Protein AF-A0A7S3RVZ4-F1 (afdb_monomer_lite)

Radius of gyration: 18.32 Å; chains: 1; bounding box: 45×37×45 Å

pLDDT: mean 97.37, std 2.66, range [68.75, 98.88]

InterPro domains:
  IPR005475 Transketolase-like, pyrimidine-binding domain [PF02779] (58-166)
  IPR029061 Thiamin diphosphate-binding fold [SSF52518] (41-166)
  IPR033247 Transketolase family [PTHR43522] (4-166)

Sequence (166 aa):
MDCTEKGAEAEAAWQKVFDTYKEKYPEDYAELNSIITGELPAGWADALPDFTPEDSGVATRIHSQTMLNALGSAIPGFIGGSADLAPSNMTLMKQFGDFQKDTAAERNVRYGVREHGMGAIANGIALHSPGFKSYCATFFIFSDYMRSAMRIAALSGAPTLFVMTH

Structure (mmCIF, N/CA/C/O backbone):
data_AF-A0A7S3RVZ4-F1
#
_entry.id   AF-A0A7S3RVZ4-F1
#
loop_
_atom_site.group_PDB
_atom_site.id
_atom_site.type_symbol
_atom_site.label_atom_id
_atom_site.label_alt_id
_atom_site.label_comp_id
_atom_site.label_asym_id
_atom_site.label_entity_id
_atom_site.label_seq_id
_atom_site.pdbx_PDB_ins_code
_atom_site.Cartn_x
_atom_site.Cartn_y
_atom_site.Cartn_z
_atom_site.occupancy
_atom_site.B_iso_or_equiv
_atom_site.auth_seq_id
_atom_site.auth_comp_id
_atom_site.auth_asym_id
_atom_site.auth_atom_id
_atom_site.pdbx_PDB_model_num
ATOM 1 N N . MET A 1 1 ? -17.981 20.333 21.250 1.00 68.75 1 MET A N 1
ATOM 2 C CA . MET A 1 1 ? -18.802 19.335 21.964 1.00 68.75 1 MET A CA 1
ATOM 3 C C . MET A 1 1 ? -17.845 18.286 22.480 1.00 68.75 1 MET A C 1
ATOM 5 O O . MET A 1 1 ? -17.036 17.819 21.691 1.00 68.75 1 MET A O 1
ATOM 9 N N . ASP A 1 2 ? -17.878 18.012 23.779 1.00 88.69 2 ASP A N 1
ATOM 10 C CA . ASP A 1 2 ? -17.110 16.920 24.374 1.00 88.69 2 ASP A CA 1
ATOM 11 C C . ASP A 1 2 ? -17.763 15.588 23.973 1.00 88.69 2 ASP A C 1
ATOM 13 O O . ASP A 1 2 ? -18.973 15.419 24.128 1.00 88.69 2 ASP A O 1
ATOM 17 N N . CYS A 1 3 ? -16.978 14.689 23.384 1.00 92.88 3 CYS A N 1
ATOM 18 C CA . CYS A 1 3 ? -17.424 13.375 22.923 1.00 92.88 3 CYS A CA 1
ATOM 19 C C . CYS A 1 3 ? -16.735 12.235 23.686 1.00 92.88 3 CYS A C 1
ATOM 21 O O . CYS A 1 3 ? -16.814 11.096 23.238 1.00 92.88 3 CYS A O 1
ATOM 23 N N . THR A 1 4 ? -16.065 12.523 24.806 1.00 95.62 4 THR A N 1
ATOM 24 C CA . THR A 1 4 ? -15.238 11.550 25.536 1.00 95.62 4 THR A CA 1
ATOM 25 C C . THR A 1 4 ? -16.045 10.330 25.984 1.00 95.62 4 THR A C 1
ATOM 27 O O . THR A 1 4 ? -15.668 9.207 25.666 1.00 95.62 4 THR A O 1
ATOM 30 N N . GLU A 1 5 ? -17.197 10.532 26.633 1.00 96.69 5 GLU A N 1
ATOM 31 C CA . GLU A 1 5 ? -18.061 9.428 27.086 1.00 96.69 5 GLU A CA 1
ATOM 32 C C . GLU A 1 5 ? -18.607 8.609 25.910 1.00 96.69 5 GLU A C 1
ATOM 34 O O . GLU A 1 5 ? -18.481 7.389 25.887 1.00 96.69 5 GLU A O 1
ATOM 39 N N . LYS A 1 6 ? -19.124 9.286 24.875 1.00 96.94 6 LYS A N 1
ATOM 40 C CA . LYS A 1 6 ? -19.640 8.622 23.665 1.00 96.94 6 LYS A CA 1
ATOM 41 C C . LYS A 1 6 ? -18.560 7.823 22.931 1.00 96.94 6 LYS A C 1
ATOM 43 O O . LYS A 1 6 ? -18.855 6.766 22.381 1.00 96.94 6 LYS A O 1
ATOM 48 N N . GLY A 1 7 ? -17.330 8.335 22.895 1.00 97.69 7 GLY A N 1
ATOM 49 C CA . GLY A 1 7 ? -16.177 7.652 22.313 1.00 97.69 7 GLY A CA 1
ATOM 50 C C . GLY A 1 7 ? -15.802 6.401 23.104 1.00 97.69 7 GLY A C 1
ATOM 51 O O . GLY A 1 7 ? -15.677 5.334 22.511 1.00 97.69 7 GLY A O 1
ATOM 52 N N . ALA A 1 8 ? -15.718 6.514 24.433 1.00 98.00 8 ALA A N 1
ATOM 53 C CA . ALA A 1 8 ? -15.415 5.390 25.317 1.00 98.00 8 ALA A CA 1
ATOM 54 C C . ALA A 1 8 ? -16.479 4.280 25.238 1.00 98.00 8 ALA A C 1
ATOM 56 O O . ALA A 1 8 ? -16.140 3.099 25.171 1.00 98.00 8 ALA A O 1
ATOM 57 N N . GLU A 1 9 ? -17.765 4.641 25.190 1.00 98.06 9 GLU A N 1
ATOM 58 C CA . GLU A 1 9 ? -18.859 3.679 25.008 1.00 98.06 9 GLU A CA 1
ATOM 59 C C . GLU A 1 9 ? -18.770 2.952 23.658 1.00 98.06 9 GLU A C 1
ATOM 61 O O . GLU A 1 9 ? -18.938 1.731 23.598 1.00 98.06 9 GLU A O 1
ATOM 66 N N . ALA A 1 10 ? -18.479 3.682 22.575 1.00 98.25 10 ALA A N 1
ATOM 67 C CA . ALA A 1 10 ? -18.342 3.106 21.240 1.00 98.25 10 ALA A CA 1
ATOM 68 C C . ALA A 1 10 ? -17.127 2.168 21.133 1.00 98.25 10 ALA A C 1
ATOM 70 O O . ALA A 1 10 ? -17.243 1.082 20.562 1.00 98.25 10 ALA A O 1
ATOM 71 N N . GLU A 1 11 ? -15.987 2.552 21.710 1.00 98.12 11 GLU A N 1
ATOM 72 C CA . GLU A 1 11 ? -14.777 1.726 21.748 1.00 98.12 11 GLU A CA 1
ATOM 73 C C . GLU A 1 11 ? -14.992 0.457 22.581 1.00 98.12 11 GLU A C 1
ATOM 75 O O . GLU A 1 11 ? -14.680 -0.637 22.114 1.00 98.12 11 GLU A O 1
ATOM 80 N N . ALA A 1 12 ? -15.616 0.560 23.759 1.00 98.44 12 ALA A N 1
ATOM 81 C CA . ALA A 1 12 ? -15.939 -0.605 24.585 1.00 98.44 12 ALA A CA 1
ATOM 82 C C . ALA A 1 12 ? -16.899 -1.575 23.870 1.00 98.44 12 ALA A C 1
ATOM 84 O O . ALA A 1 12 ? -16.740 -2.798 23.953 1.00 98.44 12 ALA A O 1
ATOM 85 N N . ALA A 1 13 ? -17.884 -1.043 23.136 1.00 98.44 13 ALA A N 1
ATOM 86 C CA . ALA A 1 13 ? -18.780 -1.852 22.317 1.00 98.44 13 ALA A CA 1
ATOM 87 C C . ALA A 1 13 ? -18.031 -2.554 21.172 1.00 98.44 13 ALA A C 1
ATOM 89 O O . ALA A 1 13 ? -18.258 -3.745 20.941 1.00 98.44 13 ALA A O 1
ATOM 90 N N . TRP A 1 14 ? -17.121 -1.850 20.488 1.00 98.38 14 TRP A N 1
ATOM 91 C CA . TRP A 1 14 ? -16.274 -2.426 19.441 1.00 98.38 14 TRP A CA 1
ATOM 92 C C . TRP A 1 14 ? -15.345 -3.511 19.996 1.00 98.38 14 TRP A C 1
ATOM 94 O O . TRP A 1 14 ? -15.294 -4.602 19.430 1.00 98.38 14 TRP A O 1
ATOM 104 N N . GLN A 1 15 ? -14.702 -3.272 21.143 1.00 98.31 15 GLN A N 1
ATOM 105 C CA . GLN A 1 15 ? -13.788 -4.226 21.775 1.00 98.31 15 GLN A CA 1
ATOM 106 C C . GLN A 1 15 ? -14.492 -5.544 22.109 1.00 98.31 15 GLN A C 1
ATOM 108 O O . GLN A 1 15 ? -13.973 -6.613 21.809 1.00 98.31 15 GLN A O 1
ATOM 113 N N . LYS A 1 16 ? -15.726 -5.491 22.628 1.00 98.44 16 LYS A N 1
ATOM 114 C CA . LYS A 1 16 ? -16.519 -6.702 22.895 1.00 98.44 16 LYS A CA 1
ATOM 115 C C . LYS A 1 16 ? -16.783 -7.524 21.626 1.00 98.44 16 LYS A C 1
ATOM 117 O O . LYS A 1 16 ? -16.772 -8.758 21.668 1.00 98.44 16 LYS A O 1
ATOM 122 N N . VAL A 1 17 ? -17.045 -6.854 20.500 1.00 98.31 17 VAL A N 1
ATOM 123 C CA . VAL A 1 17 ? -17.214 -7.517 19.197 1.00 98.31 17 VAL A CA 1
ATOM 124 C C . VAL A 1 17 ? -15.883 -8.090 18.713 1.00 98.31 17 VAL A C 1
ATOM 126 O O . VAL A 1 17 ? -15.860 -9.227 18.251 1.00 98.31 17 VAL A O 1
ATOM 129 N N . PHE A 1 18 ? -14.788 -7.346 18.865 1.00 97.88 18 PHE A N 1
ATOM 130 C CA . PHE A 1 18 ? -13.443 -7.769 18.481 1.00 97.88 18 PHE A CA 1
ATOM 131 C C . PHE A 1 18 ? -12.966 -8.997 19.275 1.00 97.88 18 PHE A C 1
ATOM 133 O O . PHE A 1 18 ? -12.472 -9.953 18.680 1.00 97.88 18 PHE A O 1
ATOM 140 N N . ASP A 1 19 ? -13.220 -9.046 20.584 1.00 98.19 19 ASP A N 1
ATOM 141 C CA . ASP A 1 19 ? -12.918 -10.207 21.433 1.00 98.19 19 ASP A CA 1
ATOM 142 C C . ASP A 1 19 ? -13.750 -11.432 21.026 1.00 98.19 19 ASP A C 1
ATOM 144 O O . ASP A 1 19 ? -13.233 -12.541 20.902 1.00 98.19 19 ASP A O 1
ATOM 148 N N . THR A 1 20 ? -15.036 -11.228 20.719 1.00 98.44 20 THR A N 1
ATOM 149 C CA . THR A 1 20 ? -15.892 -12.306 20.195 1.00 98.44 20 THR A CA 1
ATOM 150 C C . THR A 1 20 ? -15.398 -12.798 18.828 1.00 98.44 20 THR A C 1
ATOM 152 O O . THR A 1 20 ? -15.472 -13.990 18.530 1.00 98.44 20 THR A O 1
ATOM 155 N N . TYR A 1 21 ? -14.915 -11.889 17.976 1.00 98.38 21 TYR A N 1
ATOM 156 C CA . TYR A 1 21 ? -14.358 -12.216 16.665 1.00 98.38 21 TYR A CA 1
ATOM 157 C C . TYR A 1 21 ? -13.078 -13.044 16.799 1.00 98.38 21 TYR A C 1
ATOM 159 O O . TYR A 1 21 ? -12.964 -14.075 16.143 1.00 98.38 21 TYR A O 1
ATOM 167 N N . LYS A 1 22 ? -12.185 -12.665 17.722 1.00 98.19 22 LYS A N 1
ATOM 168 C CA . LYS A 1 22 ? -10.973 -13.416 18.073 1.00 98.19 22 LYS A CA 1
ATOM 169 C C .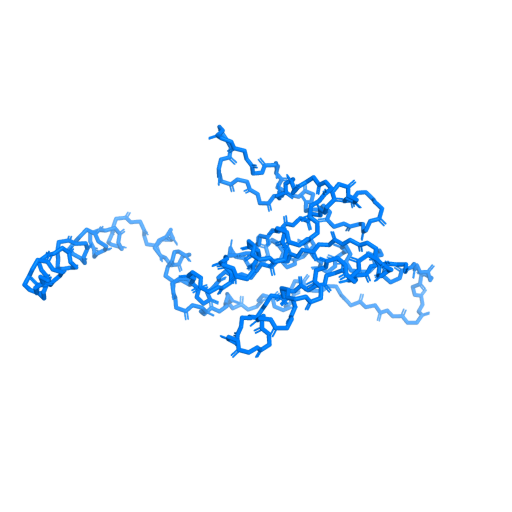 LYS A 1 22 ? -11.256 -14.869 18.438 1.00 98.19 22 LYS A C 1
ATOM 171 O O . LYS A 1 22 ? -10.562 -15.765 17.970 1.00 98.19 22 LYS A O 1
ATOM 176 N N . GLU A 1 23 ? -12.259 -15.102 19.282 1.00 98.06 23 GLU A N 1
ATOM 177 C CA . GLU A 1 23 ? -12.621 -16.452 19.725 1.00 98.06 23 GLU A CA 1
ATOM 178 C C . GLU A 1 23 ? -13.239 -17.292 18.599 1.00 98.06 23 GLU A C 1
ATOM 180 O O . GLU A 1 23 ? -13.001 -18.497 18.525 1.00 98.06 23 GLU A O 1
ATOM 185 N N . LYS A 1 24 ? -14.039 -16.669 17.723 1.00 98.50 24 LYS A N 1
ATOM 186 C CA . LYS A 1 24 ? -14.772 -17.374 16.659 1.00 98.50 24 LYS A CA 1
ATOM 187 C C . LYS A 1 24 ? -13.965 -17.590 15.380 1.00 98.50 24 LYS A C 1
ATOM 189 O O . LYS A 1 24 ? -14.195 -18.589 14.706 1.00 98.50 24 LYS A O 1
ATOM 194 N N . TYR A 1 25 ? -13.063 -16.670 15.049 1.00 98.31 25 TYR A N 1
ATOM 195 C CA . TYR A 1 25 ? -12.300 -16.641 13.799 1.00 98.31 25 TYR A CA 1
ATOM 196 C C . TYR A 1 25 ? -10.816 -16.379 14.098 1.00 98.31 25 TYR A C 1
ATOM 198 O O . TYR A 1 25 ? -10.301 -15.309 13.782 1.00 98.31 25 TYR A O 1
ATOM 206 N N . PRO A 1 26 ? -10.113 -17.320 14.754 1.00 97.31 26 PRO A N 1
ATOM 207 C CA . PRO A 1 26 ? -8.756 -17.082 15.245 1.00 97.31 26 PRO A CA 1
ATOM 208 C C . PRO A 1 26 ? -7.741 -16.797 14.128 1.00 97.31 26 PRO A C 1
ATOM 210 O O . PRO A 1 26 ? -6.825 -16.005 14.338 1.00 97.31 26 PRO A O 1
ATOM 213 N N . GLU A 1 27 ? -7.908 -17.408 12.951 1.00 95.88 27 GLU A N 1
ATOM 214 C CA . GLU A 1 27 ? -7.037 -17.187 11.787 1.00 95.88 27 GLU A CA 1
ATOM 215 C C . GLU A 1 27 ? -7.255 -15.792 11.186 1.00 95.88 27 GLU A C 1
ATOM 217 O O . GLU A 1 27 ? -6.310 -15.006 11.107 1.00 95.88 27 GLU A O 1
ATOM 222 N N . ASP A 1 28 ? -8.503 -15.434 10.867 1.00 96.38 28 ASP A N 1
ATOM 223 C CA . ASP A 1 28 ? -8.828 -14.104 10.337 1.00 96.38 28 ASP A CA 1
ATOM 224 C C . ASP A 1 28 ? -8.501 -12.991 11.346 1.00 96.38 28 ASP A C 1
ATOM 226 O O . ASP A 1 28 ? -8.045 -11.909 10.976 1.00 96.38 28 ASP A O 1
ATOM 230 N N . TYR A 1 29 ? -8.696 -13.252 12.643 1.00 97.50 29 TYR A N 1
ATOM 231 C CA . TYR A 1 29 ? -8.262 -12.355 13.708 1.00 97.50 29 TYR A CA 1
ATOM 232 C C . TYR A 1 29 ? -6.751 -12.158 13.689 1.00 97.50 29 TYR A C 1
ATOM 234 O O . TYR A 1 29 ? -6.302 -11.028 13.852 1.00 97.50 29 TYR A O 1
ATOM 242 N N . ALA A 1 30 ? -5.960 -13.222 13.523 1.00 95.56 30 ALA A N 1
ATOM 243 C CA . ALA A 1 30 ? -4.508 -13.098 13.482 1.00 95.56 30 ALA A CA 1
ATOM 244 C C . ALA A 1 30 ? -4.071 -12.216 12.303 1.00 95.56 30 ALA A C 1
ATOM 246 O O . ALA A 1 30 ? -3.249 -11.316 12.490 1.00 95.56 30 ALA A O 1
ATOM 247 N N . GLU A 1 31 ? -4.683 -12.403 11.129 1.00 95.69 31 GLU A N 1
ATOM 248 C CA . GLU A 1 31 ? -4.455 -11.544 9.965 1.00 95.69 31 GLU A CA 1
ATOM 249 C C . GLU A 1 31 ? -4.868 -10.088 10.242 1.00 95.69 31 GLU A C 1
ATOM 251 O O . GLU A 1 31 ? -4.044 -9.178 10.115 1.00 95.69 31 GLU A O 1
ATOM 256 N N . LEU A 1 32 ? -6.104 -9.845 10.687 1.00 96.88 32 LEU A N 1
ATOM 257 C CA . LEU A 1 32 ? -6.598 -8.499 10.988 1.00 96.88 32 LEU A CA 1
ATOM 258 C C . LEU A 1 32 ? -5.758 -7.806 12.069 1.00 96.88 32 LEU A C 1
ATOM 260 O O . LEU A 1 32 ? -5.417 -6.631 11.939 1.00 96.88 32 LEU A O 1
ATOM 264 N N . ASN A 1 33 ? -5.394 -8.530 13.125 1.00 96.50 33 ASN A N 1
ATOM 265 C CA . ASN A 1 33 ? -4.556 -8.018 14.200 1.00 96.50 33 ASN A CA 1
ATOM 266 C C . ASN A 1 33 ? -3.163 -7.649 13.680 1.00 96.50 33 ASN A C 1
ATOM 268 O O . ASN A 1 33 ? -2.664 -6.595 14.055 1.00 96.50 33 ASN A O 1
ATOM 272 N N . SER A 1 34 ? -2.572 -8.445 12.779 1.00 96.38 34 SER A N 1
ATOM 273 C CA . SER A 1 34 ? -1.291 -8.104 12.137 1.00 96.38 34 SER A CA 1
ATOM 274 C C . SER A 1 34 ? -1.370 -6.789 11.350 1.00 96.38 34 SER A C 1
ATOM 276 O O . SER A 1 34 ? -0.451 -5.970 11.399 1.00 96.38 34 SER A O 1
ATOM 278 N N . ILE A 1 35 ? -2.510 -6.524 10.699 1.00 97.19 35 ILE A N 1
ATOM 279 C CA . ILE A 1 35 ? -2.757 -5.252 10.012 1.00 97.19 35 ILE A CA 1
ATOM 280 C C . ILE A 1 35 ? -2.867 -4.108 11.031 1.00 97.19 35 ILE A C 1
ATOM 282 O O . ILE A 1 35 ? -2.189 -3.094 10.874 1.00 97.19 35 ILE A O 1
ATOM 286 N N . ILE A 1 36 ? -3.659 -4.288 12.095 1.00 97.38 36 ILE A N 1
ATOM 287 C CA . ILE A 1 36 ? -3.881 -3.280 13.147 1.00 97.38 36 ILE A CA 1
ATOM 288 C C . ILE A 1 36 ? -2.581 -2.914 13.876 1.00 97.38 36 ILE A C 1
ATOM 290 O O . ILE A 1 36 ? -2.330 -1.733 14.122 1.00 97.38 36 ILE A O 1
ATOM 294 N N . THR A 1 37 ? -1.757 -3.899 14.234 1.00 96.69 37 THR A N 1
ATOM 295 C CA . THR A 1 37 ? -0.518 -3.680 15.000 1.00 96.69 37 THR A CA 1
ATOM 296 C C . THR A 1 37 ? 0.675 -3.335 14.113 1.00 96.69 37 THR A C 1
ATOM 298 O O . THR A 1 37 ? 1.636 -2.728 14.584 1.00 96.69 37 THR A O 1
ATOM 301 N N . GLY A 1 38 ? 0.625 -3.699 12.830 1.00 96.19 38 GLY A N 1
ATOM 302 C CA . GLY A 1 38 ? 1.743 -3.577 11.899 1.00 96.19 38 GLY A CA 1
ATOM 303 C C . GLY A 1 38 ? 2.807 -4.659 12.038 1.00 96.19 38 GLY A C 1
ATOM 304 O O . GLY A 1 38 ? 3.878 -4.520 11.441 1.00 96.19 38 GLY A O 1
ATOM 305 N N . GLU A 1 39 ? 2.531 -5.712 12.806 1.00 96.06 39 GLU A N 1
ATOM 306 C CA . GLU A 1 39 ? 3.396 -6.883 12.894 1.00 96.06 39 GLU A CA 1
ATOM 307 C C . GLU A 1 39 ? 3.424 -7.604 11.542 1.00 96.06 39 GLU A C 1
ATOM 309 O O . GLU A 1 39 ? 2.390 -7.974 10.991 1.00 96.06 39 GLU A O 1
ATOM 314 N N . LEU A 1 40 ? 4.618 -7.768 10.970 1.00 95.44 40 LEU A N 1
ATOM 315 C CA . LEU A 1 40 ? 4.767 -8.477 9.703 1.00 95.44 40 LEU A CA 1
ATOM 316 C C . LEU A 1 40 ? 4.696 -9.992 9.941 1.00 95.44 40 LEU A C 1
ATOM 318 O O . LEU A 1 40 ? 5.265 -10.464 10.929 1.00 95.44 40 LEU A O 1
ATOM 322 N N . PRO A 1 41 ? 4.080 -10.769 9.030 1.00 94.44 41 PRO A N 1
ATOM 323 C CA . PRO A 1 41 ? 4.053 -12.223 9.142 1.00 94.44 41 PRO A CA 1
ATOM 324 C C . PRO A 1 41 ? 5.458 -12.819 9.264 1.00 94.44 41 PRO A C 1
ATOM 326 O O . PRO A 1 41 ? 6.386 -12.398 8.571 1.00 94.44 41 PRO A O 1
ATOM 329 N N . ALA A 1 42 ? 5.630 -13.822 10.124 1.00 94.06 42 ALA A N 1
ATOM 330 C CA . ALA A 1 42 ? 6.903 -14.526 10.238 1.00 94.06 42 ALA A CA 1
ATOM 331 C C . ALA A 1 42 ? 7.317 -15.120 8.878 1.00 94.06 42 ALA A C 1
ATOM 333 O O . ALA A 1 42 ? 6.492 -15.694 8.171 1.00 94.06 42 ALA A O 1
ATOM 334 N N . GLY A 1 43 ? 8.590 -14.964 8.505 1.00 94.88 43 GLY A N 1
ATOM 335 C CA . GLY A 1 43 ? 9.115 -15.472 7.232 1.00 94.88 43 GLY A CA 1
ATOM 336 C C . GLY A 1 43 ? 8.670 -14.697 5.985 1.00 94.88 43 GLY A C 1
ATOM 337 O O . GLY A 1 43 ? 8.946 -15.143 4.877 1.00 94.88 43 GLY A O 1
ATOM 338 N N . TRP A 1 44 ? 8.025 -13.525 6.111 1.00 96.25 44 TRP A N 1
ATOM 339 C CA . TRP A 1 44 ? 7.608 -12.735 4.937 1.00 96.25 44 TRP A CA 1
ATOM 340 C C . TRP A 1 44 ? 8.767 -12.434 3.971 1.00 96.25 44 TRP A C 1
ATOM 342 O O . TRP A 1 44 ? 8.565 -12.366 2.761 1.00 96.25 44 TRP A O 1
ATOM 352 N N . ALA A 1 45 ? 9.976 -12.248 4.508 1.00 96.06 45 ALA A N 1
ATOM 353 C CA . ALA A 1 45 ? 11.171 -11.935 3.733 1.00 96.06 45 ALA A CA 1
ATOM 354 C C . ALA A 1 45 ? 11.699 -13.147 2.953 1.00 96.06 45 ALA A C 1
ATOM 356 O O . ALA A 1 45 ? 12.283 -12.962 1.890 1.00 96.06 45 ALA A O 1
ATOM 357 N N . ASP A 1 46 ? 11.432 -14.368 3.424 1.00 96.69 46 ASP A N 1
ATOM 358 C CA . ASP A 1 46 ? 11.846 -15.610 2.757 1.00 96.69 46 ASP A CA 1
ATOM 359 C C . ASP A 1 46 ? 11.076 -15.831 1.442 1.00 96.69 46 ASP A C 1
ATOM 361 O O . ASP A 1 46 ? 11.475 -16.633 0.602 1.00 96.69 46 ASP A O 1
ATOM 365 N N . ALA A 1 47 ? 9.969 -15.105 1.239 1.00 94.88 47 ALA A N 1
ATOM 366 C CA . ALA A 1 47 ? 9.234 -15.095 -0.021 1.00 94.88 47 ALA A CA 1
ATOM 367 C C . ALA A 1 47 ? 9.931 -14.274 -1.121 1.00 94.88 47 ALA A C 1
ATOM 369 O O . ALA A 1 47 ? 9.534 -14.361 -2.287 1.00 94.88 47 ALA A O 1
ATOM 370 N N . LEU A 1 48 ? 10.920 -13.442 -0.774 1.00 96.44 48 LEU A N 1
ATOM 371 C CA . LEU A 1 48 ? 11.613 -12.607 -1.747 1.00 96.44 48 LEU A CA 1
ATOM 372 C C . LEU A 1 48 ? 12.574 -13.455 -2.591 1.00 96.44 48 LEU A C 1
ATOM 374 O O . LEU A 1 48 ? 13.358 -14.223 -2.041 1.00 96.44 48 LEU A O 1
ATOM 378 N N . PRO A 1 49 ? 12.544 -13.318 -3.926 1.00 94.56 49 PRO A N 1
ATOM 379 C CA . PRO A 1 49 ? 13.472 -14.028 -4.788 1.00 94.56 49 PRO A CA 1
ATOM 380 C C . PRO A 1 49 ? 14.886 -13.456 -4.665 1.00 94.56 49 PRO A C 1
ATOM 382 O O . PRO A 1 49 ? 15.075 -12.238 -4.659 1.00 94.56 49 PRO A O 1
ATOM 385 N N . ASP A 1 50 ? 15.876 -14.341 -4.675 1.00 94.50 50 ASP A N 1
ATOM 386 C CA . ASP A 1 50 ? 17.275 -13.972 -4.861 1.00 94.50 50 ASP A CA 1
ATOM 387 C C . ASP A 1 50 ? 17.615 -13.833 -6.349 1.00 94.50 50 ASP A C 1
ATOM 389 O O . ASP A 1 50 ? 17.006 -14.469 -7.213 1.00 94.50 50 ASP A O 1
ATOM 393 N N . PHE A 1 51 ? 18.616 -13.003 -6.643 1.00 94.06 51 PHE A N 1
ATOM 394 C CA . PHE A 1 51 ? 19.178 -12.848 -7.983 1.00 94.06 51 PHE A CA 1
ATOM 395 C C . PHE A 1 51 ? 20.693 -13.038 -7.932 1.00 94.06 51 PHE A C 1
ATOM 397 O O . PHE A 1 51 ? 21.367 -12.552 -7.020 1.00 94.06 51 PHE A O 1
ATOM 404 N N . THR A 1 52 ? 21.224 -13.724 -8.933 1.00 95.19 52 THR A N 1
ATOM 405 C CA . THR A 1 52 ? 22.625 -14.126 -9.052 1.00 95.19 52 THR A CA 1
ATOM 406 C C . THR A 1 52 ? 23.271 -13.502 -10.294 1.00 95.19 52 THR A C 1
ATOM 408 O O . THR A 1 52 ? 22.568 -13.105 -11.226 1.00 95.19 52 THR A O 1
ATOM 411 N N . PRO A 1 53 ? 24.611 -13.394 -10.349 1.00 94.94 53 PRO A N 1
ATOM 412 C CA . PRO A 1 53 ? 25.310 -12.921 -11.547 1.00 94.94 53 PRO A CA 1
ATOM 413 C C . PRO A 1 53 ? 25.064 -13.765 -12.809 1.00 94.94 53 PRO A C 1
ATOM 415 O O . PRO A 1 53 ? 25.277 -13.273 -13.916 1.00 94.94 53 PRO A O 1
ATOM 418 N N . GLU A 1 54 ? 24.647 -15.022 -12.653 1.00 96.12 54 GLU A N 1
ATOM 419 C CA . GLU A 1 54 ? 24.348 -15.951 -13.745 1.00 96.12 54 GLU A CA 1
ATOM 420 C C . GLU A 1 54 ? 22.967 -15.714 -14.380 1.00 96.12 54 GLU A C 1
ATOM 422 O O . GLU A 1 54 ? 22.715 -16.186 -15.494 1.00 96.12 54 GLU A O 1
ATOM 427 N N . ASP A 1 55 ? 22.079 -14.981 -13.703 1.00 94.56 55 ASP A N 1
ATOM 428 C CA . ASP A 1 55 ? 20.744 -14.678 -14.209 1.00 94.56 55 ASP A CA 1
ATOM 429 C C . ASP A 1 55 ? 20.787 -13.741 -15.422 1.00 94.56 55 ASP A C 1
ATOM 431 O O . ASP A 1 55 ? 21.621 -12.840 -15.549 1.00 94.56 55 ASP A O 1
ATOM 435 N N . SER A 1 56 ? 19.826 -13.913 -16.332 1.00 92.94 56 SER A N 1
ATOM 436 C CA . SER A 1 56 ? 19.689 -13.019 -17.480 1.00 92.94 56 SER A CA 1
ATOM 437 C C . SER A 1 56 ? 19.388 -11.589 -17.025 1.00 92.94 56 SER A C 1
ATOM 439 O O . SER A 1 56 ? 18.441 -11.364 -16.269 1.00 92.94 56 SER A O 1
ATOM 441 N N . GLY A 1 57 ? 20.125 -10.612 -17.557 1.00 94.31 57 GLY A N 1
ATOM 442 C CA . GLY A 1 57 ? 19.889 -9.202 -17.260 1.00 94.31 57 GLY A CA 1
ATOM 443 C C . GLY A 1 57 ? 18.503 -8.737 -17.717 1.00 94.31 57 GLY A C 1
ATOM 444 O O . GLY A 1 57 ? 18.185 -8.776 -18.907 1.00 94.31 57 GLY A O 1
ATOM 445 N N . VAL A 1 58 ? 17.694 -8.246 -16.778 1.00 96.38 58 VAL A N 1
ATOM 446 C CA . VAL A 1 58 ? 16.389 -7.628 -17.048 1.00 96.38 58 VAL A CA 1
ATOM 447 C C . VAL A 1 58 ? 16.326 -6.216 -16.469 1.00 96.38 58 VAL A C 1
ATOM 449 O O . VAL A 1 58 ? 17.129 -5.815 -15.630 1.00 96.38 58 VAL A O 1
ATOM 452 N N . ALA A 1 59 ? 15.368 -5.416 -16.936 1.00 97.69 59 ALA A N 1
ATOM 453 C CA . ALA A 1 59 ? 15.180 -4.066 -16.414 1.00 97.69 59 ALA A CA 1
ATOM 454 C C . ALA A 1 59 ? 14.791 -4.097 -14.924 1.00 97.69 59 ALA A C 1
ATOM 456 O O . ALA A 1 59 ? 13.995 -4.935 -14.503 1.00 97.69 59 ALA A O 1
ATOM 457 N N . THR A 1 60 ? 15.247 -3.124 -14.134 1.00 97.75 60 THR A N 1
ATOM 458 C CA . THR A 1 60 ? 14.942 -3.039 -12.690 1.00 97.75 60 THR A CA 1
ATOM 459 C C . THR A 1 60 ? 13.446 -2.965 -12.380 1.00 97.75 60 THR A C 1
ATOM 461 O O . THR A 1 60 ? 13.009 -3.505 -11.371 1.00 97.75 60 THR A O 1
ATOM 464 N N . ARG A 1 61 ? 12.621 -2.395 -13.270 1.00 98.19 61 ARG A N 1
ATOM 465 C CA . ARG A 1 61 ? 11.147 -2.451 -13.157 1.00 98.19 61 ARG A CA 1
ATOM 466 C C . ARG A 1 61 ? 10.587 -3.881 -13.194 1.00 98.19 61 ARG A C 1
ATOM 468 O O . ARG A 1 61 ? 9.573 -4.153 -12.566 1.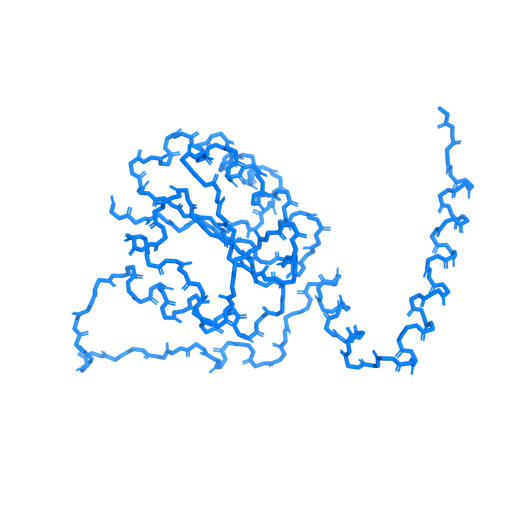00 98.19 61 ARG A O 1
ATOM 475 N N . ILE A 1 62 ? 11.247 -4.799 -13.905 1.00 97.75 62 ILE A N 1
ATOM 476 C CA . ILE A 1 62 ? 10.862 -6.216 -13.957 1.00 97.75 62 ILE A CA 1
ATOM 477 C C . ILE A 1 62 ? 11.243 -6.890 -12.637 1.00 97.75 62 ILE A C 1
ATOM 479 O O . ILE A 1 62 ? 10.398 -7.551 -12.044 1.00 97.75 62 ILE A O 1
ATOM 483 N N . HIS A 1 63 ? 12.448 -6.640 -12.112 1.00 97.38 63 HIS A N 1
ATOM 484 C CA . HIS A 1 63 ? 12.807 -7.091 -10.759 1.00 97.38 63 HIS A CA 1
ATOM 485 C C . HIS A 1 63 ? 11.842 -6.538 -9.698 1.00 97.38 63 HIS A C 1
ATOM 487 O O . HIS A 1 63 ? 11.392 -7.278 -8.824 1.00 97.38 63 HIS A O 1
ATOM 493 N N . SER A 1 64 ? 11.458 -5.261 -9.813 1.00 97.94 64 SER A N 1
ATOM 494 C CA . SER A 1 64 ? 10.464 -4.628 -8.943 1.00 97.94 64 SER A CA 1
ATOM 495 C C . SER A 1 64 ? 9.109 -5.333 -9.014 1.00 97.94 64 SER A C 1
ATOM 497 O O . SER A 1 64 ? 8.529 -5.584 -7.964 1.00 97.94 64 SER A O 1
ATOM 499 N N . GLN A 1 65 ? 8.635 -5.731 -10.202 1.00 97.94 65 GLN A N 1
ATOM 500 C CA . GLN A 1 65 ? 7.414 -6.536 -10.337 1.00 97.94 65 GLN A CA 1
ATOM 501 C C . GLN A 1 65 ? 7.503 -7.852 -9.573 1.00 97.94 65 GLN A C 1
ATOM 503 O O . GLN A 1 65 ? 6.555 -8.215 -8.876 1.00 97.94 65 GLN A O 1
ATOM 508 N N . THR A 1 66 ? 8.612 -8.576 -9.731 1.00 97.62 66 THR A N 1
ATOM 509 C CA . THR A 1 66 ? 8.805 -9.879 -9.088 1.00 97.62 66 THR A CA 1
ATOM 510 C C . THR A 1 66 ? 8.758 -9.733 -7.569 1.00 97.62 66 THR A C 1
ATOM 512 O O . THR A 1 66 ? 7.974 -10.417 -6.915 1.00 97.62 66 THR A O 1
ATOM 515 N N . MET A 1 67 ? 9.507 -8.768 -7.029 1.00 97.50 67 MET A N 1
ATOM 516 C CA . MET A 1 67 ? 9.505 -8.439 -5.601 1.00 97.50 67 MET A CA 1
ATOM 517 C C . MET A 1 67 ? 8.112 -8.025 -5.113 1.00 97.50 67 MET A C 1
ATOM 519 O O . MET A 1 67 ? 7.632 -8.515 -4.098 1.00 97.50 67 MET A O 1
ATOM 523 N N . LEU A 1 68 ? 7.421 -7.168 -5.867 1.00 97.56 68 LEU A N 1
ATOM 524 C CA . LEU A 1 68 ? 6.087 -6.671 -5.532 1.00 97.56 68 LEU A CA 1
ATOM 525 C C . LEU A 1 68 ? 5.041 -7.795 -5.470 1.00 97.56 68 LEU A C 1
ATOM 527 O O . LEU A 1 68 ? 4.205 -7.805 -4.571 1.00 97.56 68 LEU A O 1
ATOM 531 N N . ASN A 1 69 ? 5.091 -8.761 -6.389 1.00 98.19 69 ASN A N 1
ATOM 532 C CA . ASN A 1 69 ? 4.172 -9.904 -6.390 1.00 98.19 69 ASN A CA 1
ATOM 533 C C . ASN A 1 69 ? 4.454 -10.873 -5.227 1.00 98.19 69 ASN A C 1
ATOM 535 O O . ASN A 1 69 ? 3.505 -11.369 -4.612 1.00 98.19 69 ASN A O 1
ATOM 539 N N . ALA A 1 70 ? 5.732 -11.094 -4.894 1.00 98.00 70 ALA A N 1
ATOM 540 C CA . ALA A 1 70 ? 6.137 -11.865 -3.719 1.00 98.00 70 ALA A CA 1
ATOM 541 C C . ALA A 1 70 ? 5.634 -11.210 -2.421 1.00 98.00 70 ALA A C 1
ATOM 543 O O . ALA A 1 70 ? 4.922 -11.842 -1.641 1.00 98.00 70 ALA A O 1
ATOM 544 N N . LEU A 1 71 ? 5.899 -9.910 -2.248 1.00 97.62 71 LEU A N 1
ATOM 545 C CA . LEU A 1 71 ? 5.431 -9.124 -1.101 1.00 97.62 71 LEU A CA 1
ATOM 546 C C . LEU A 1 71 ? 3.908 -9.115 -0.984 1.00 97.62 71 LEU A C 1
ATOM 548 O O . LEU A 1 71 ? 3.383 -9.316 0.106 1.00 97.62 71 LEU A O 1
ATOM 552 N N . GLY A 1 72 ? 3.195 -8.923 -2.097 1.00 97.00 72 GLY A N 1
ATOM 553 C CA . GLY A 1 72 ? 1.733 -8.912 -2.104 1.00 97.00 72 GLY A CA 1
ATOM 554 C C . GLY A 1 72 ? 1.118 -10.219 -1.601 1.00 97.00 72 GLY A C 1
ATOM 555 O O . GLY A 1 72 ? 0.044 -10.202 -1.008 1.00 97.00 72 GLY A O 1
ATOM 556 N N . SER A 1 73 ? 1.796 -11.347 -1.827 1.00 96.25 73 SER A N 1
ATOM 557 C CA . SER A 1 73 ? 1.353 -12.663 -1.351 1.00 96.25 73 SER A CA 1
ATOM 558 C C . SER A 1 73 ? 1.749 -12.916 0.107 1.00 96.25 73 SER A C 1
ATOM 560 O O . SER A 1 73 ? 1.006 -13.561 0.836 1.00 96.25 73 SER A O 1
ATOM 562 N N . ALA A 1 74 ? 2.904 -12.400 0.535 1.00 97.00 74 ALA A N 1
ATOM 563 C CA . ALA A 1 74 ? 3.447 -12.620 1.874 1.00 97.00 74 ALA A CA 1
ATOM 564 C C . ALA A 1 74 ? 2.901 -11.654 2.942 1.00 97.00 74 ALA A C 1
ATOM 566 O O . ALA A 1 74 ? 2.945 -11.971 4.127 1.00 97.00 74 ALA A O 1
ATOM 567 N N . ILE A 1 75 ? 2.421 -10.469 2.550 1.00 97.25 75 ILE A N 1
ATOM 568 C CA . ILE A 1 75 ? 1.989 -9.408 3.468 1.00 97.25 75 ILE A CA 1
ATOM 569 C C . ILE A 1 75 ? 0.495 -9.109 3.241 1.00 97.25 75 ILE A C 1
ATOM 571 O O . ILE A 1 75 ? 0.138 -8.517 2.218 1.00 97.25 75 ILE A O 1
ATOM 575 N N . PRO A 1 76 ? -0.396 -9.446 4.196 1.00 95.94 76 PRO A N 1
ATOM 576 C CA . PRO A 1 76 ? -1.839 -9.234 4.062 1.00 95.94 76 PRO A CA 1
ATOM 577 C C . PRO A 1 76 ? -2.250 -7.784 3.780 1.00 95.94 76 PRO A C 1
ATOM 579 O O . PRO A 1 76 ? -3.102 -7.529 2.935 1.00 95.94 76 PRO A O 1
ATOM 582 N N . GLY A 1 77 ? -1.601 -6.816 4.432 1.00 96.44 77 GLY A N 1
ATOM 583 C CA . GLY A 1 77 ? -1.880 -5.387 4.260 1.00 96.44 77 GLY A CA 1
ATOM 584 C C . GLY A 1 77 ? -1.234 -4.734 3.030 1.00 96.44 77 GLY A C 1
ATOM 585 O O . GLY A 1 77 ? -1.194 -3.506 2.957 1.00 96.44 77 GLY A O 1
ATOM 586 N N . PHE A 1 78 ? -0.671 -5.497 2.088 1.00 98.12 78 PHE A N 1
ATOM 587 C CA . PHE A 1 78 ? 0.008 -4.934 0.917 1.00 98.12 78 PHE A CA 1
ATOM 588 C C . PHE A 1 78 ? -0.988 -4.590 -0.198 1.00 98.12 78 PHE A C 1
ATOM 590 O O . PHE A 1 78 ? -1.672 -5.462 -0.728 1.00 98.12 78 PHE A O 1
ATOM 597 N N . ILE A 1 79 ? -1.071 -3.313 -0.566 1.00 98.56 79 ILE A N 1
ATOM 598 C CA . ILE A 1 79 ? -2.077 -2.786 -1.500 1.00 98.56 79 ILE A CA 1
ATOM 599 C C . ILE A 1 79 ? -1.481 -1.651 -2.330 1.00 98.56 79 ILE A C 1
ATOM 601 O O . ILE A 1 79 ? -0.626 -0.905 -1.859 1.00 98.56 79 ILE A O 1
ATOM 605 N N . GLY A 1 80 ? -1.919 -1.471 -3.570 1.00 98.62 80 GLY A N 1
ATOM 606 C CA . GLY A 1 80 ? -1.470 -0.317 -4.341 1.00 98.62 80 GLY A CA 1
ATOM 607 C C . GLY A 1 80 ? -1.764 -0.423 -5.817 1.00 98.62 80 GLY A C 1
ATOM 608 O O . GLY A 1 80 ? -2.549 -1.254 -6.263 1.00 98.62 80 GLY A O 1
ATOM 609 N N . GLY A 1 81 ? -1.147 0.454 -6.597 1.00 98.69 81 GLY A N 1
ATOM 610 C CA . GLY A 1 81 ? -1.360 0.457 -8.034 1.00 98.69 81 GLY A CA 1
ATOM 611 C C . GLY A 1 81 ? -0.605 1.554 -8.758 1.00 98.69 81 GLY A C 1
ATOM 612 O O . GLY A 1 81 ? 0.473 1.974 -8.343 1.00 98.69 81 GLY A O 1
ATOM 613 N N . SER A 1 82 ? -1.159 1.998 -9.881 1.00 98.81 82 SER A N 1
ATOM 614 C CA . SER A 1 82 ? -0.494 2.931 -10.790 1.00 98.81 82 SER A CA 1
ATOM 615 C C . SER A 1 82 ? -1.449 3.988 -11.331 1.00 98.81 82 SER A C 1
ATOM 617 O O . SER A 1 82 ? -2.655 3.743 -11.468 1.00 98.81 82 SER A O 1
ATOM 619 N N . ALA A 1 83 ? -0.885 5.141 -11.686 1.00 98.69 83 ALA A N 1
ATOM 620 C CA . ALA A 1 83 ? -1.563 6.209 -12.398 1.00 98.69 83 ALA A CA 1
ATOM 621 C C . ALA A 1 83 ? -1.753 5.865 -13.891 1.00 98.69 83 ALA A C 1
ATOM 623 O O . ALA A 1 83 ? -1.147 6.475 -14.762 1.00 98.69 83 ALA A O 1
ATOM 624 N N . ASP A 1 84 ? -2.566 4.841 -14.179 1.00 98.50 84 ASP A N 1
ATOM 625 C CA . ASP A 1 84 ? -2.849 4.319 -15.535 1.00 98.50 84 ASP A CA 1
ATOM 626 C C . ASP A 1 84 ? -1.637 3.733 -16.293 1.00 98.50 84 ASP A C 1
ATOM 628 O O . ASP A 1 84 ? -1.678 3.478 -17.492 1.00 98.50 84 ASP A O 1
ATOM 632 N N . LEU A 1 85 ? -0.543 3.455 -15.584 1.00 98.44 85 LEU A N 1
ATOM 633 C CA . LEU A 1 85 ? 0.713 2.976 -16.162 1.00 98.44 85 LEU A CA 1
ATOM 634 C C . LEU A 1 85 ? 1.108 1.582 -15.655 1.00 98.44 85 LEU A C 1
ATOM 636 O O . LEU A 1 85 ? 2.258 1.185 -15.817 1.00 98.44 85 LEU A O 1
ATOM 640 N N . ALA A 1 86 ? 0.190 0.801 -15.069 1.00 97.88 86 ALA A N 1
ATOM 641 C CA . ALA A 1 86 ? 0.524 -0.485 -14.435 1.00 97.88 86 ALA A CA 1
ATOM 642 C C . ALA A 1 86 ? 1.291 -1.465 -15.355 1.00 97.88 86 ALA A C 1
ATOM 644 O O . ALA A 1 86 ? 2.291 -2.025 -14.897 1.00 97.88 86 ALA A O 1
ATOM 645 N N . PRO A 1 87 ? 0.925 -1.647 -16.645 1.00 97.12 87 PRO A N 1
ATOM 646 C CA . PRO A 1 87 ? 1.708 -2.480 -17.564 1.00 97.12 87 PRO A CA 1
ATOM 647 C C . PRO A 1 87 ? 3.105 -1.909 -17.856 1.00 97.12 87 PRO A C 1
ATOM 649 O O . PRO A 1 87 ? 4.061 -2.659 -18.027 1.00 97.12 87 PRO A O 1
ATOM 652 N N . SER A 1 88 ? 3.243 -0.581 -17.882 1.00 98.25 88 SER A N 1
ATOM 653 C CA . SER A 1 88 ? 4.501 0.116 -18.184 1.00 98.25 88 SER A CA 1
ATOM 654 C C . SER A 1 88 ? 5.456 0.153 -16.989 1.00 98.25 88 SER A C 1
ATOM 656 O O . SER A 1 88 ? 6.665 -0.052 -17.149 1.00 98.25 88 SER A O 1
ATOM 658 N N . ASN A 1 89 ? 4.917 0.410 -15.793 1.00 98.50 89 ASN A N 1
ATOM 659 C CA . ASN A 1 89 ? 5.646 0.412 -14.528 1.00 98.50 89 ASN A CA 1
ATOM 660 C C . ASN A 1 89 ? 5.913 -1.010 -14.018 1.00 98.50 89 ASN A C 1
ATOM 662 O O . ASN A 1 89 ? 6.765 -1.184 -13.155 1.00 98.50 89 ASN A O 1
ATOM 666 N N . MET A 1 90 ? 5.214 -2.011 -14.565 1.00 98.44 90 MET A N 1
ATOM 667 C CA . MET A 1 90 ? 5.253 -3.411 -14.140 1.00 98.44 90 MET A CA 1
ATOM 668 C C . MET A 1 90 ? 4.718 -3.631 -12.714 1.00 98.44 90 MET A C 1
ATOM 670 O O . MET A 1 90 ? 5.188 -4.501 -11.994 1.00 98.44 90 MET A O 1
ATOM 674 N N . THR A 1 91 ? 3.685 -2.897 -12.305 1.00 98.44 91 THR A N 1
ATOM 675 C CA . THR A 1 91 ? 3.217 -2.860 -10.906 1.00 98.44 91 THR A CA 1
ATOM 676 C C . THR A 1 91 ? 1.881 -3.552 -10.650 1.00 98.44 91 THR A C 1
ATOM 678 O O . THR A 1 91 ? 1.245 -3.294 -9.633 1.00 98.44 91 THR A O 1
ATOM 681 N N . LEU A 1 92 ? 1.435 -4.426 -11.553 1.00 97.69 92 LEU A N 1
ATOM 682 C CA . LEU A 1 92 ? 0.256 -5.259 -11.314 1.00 97.69 92 LEU A CA 1
ATOM 683 C C . LEU A 1 92 ? 0.615 -6.447 -10.403 1.00 97.69 92 LEU A C 1
ATOM 685 O O . LEU A 1 92 ? 1.555 -7.194 -10.703 1.00 97.69 92 LEU A O 1
ATOM 689 N N . MET A 1 93 ? -0.151 -6.637 -9.328 1.00 97.94 93 MET A N 1
ATOM 690 C CA . MET A 1 93 ? -0.141 -7.864 -8.529 1.00 97.94 93 MET A CA 1
ATOM 691 C C . MET A 1 93 ? -0.991 -8.915 -9.237 1.00 97.94 93 MET A C 1
ATOM 693 O O . MET A 1 93 ? -2.208 -8.780 -9.319 1.00 97.94 93 MET A O 1
ATOM 697 N N . LYS A 1 94 ? -0.349 -9.944 -9.781 1.00 97.31 94 LYS A N 1
ATOM 698 C CA . LYS A 1 94 ? -0.951 -10.971 -10.645 1.00 97.31 94 LYS A CA 1
ATOM 699 C C . LYS A 1 94 ? -1.903 -11.900 -9.892 1.00 97.31 94 LYS A C 1
ATOM 701 O O . LYS A 1 94 ? -2.767 -12.502 -10.515 1.00 97.31 94 LYS A O 1
ATOM 706 N N . GLN A 1 95 ? -1.724 -12.022 -8.581 1.00 97.25 95 GLN A N 1
ATOM 707 C CA . GLN A 1 95 ? -2.536 -12.846 -7.690 1.00 97.25 95 GLN A CA 1
ATOM 708 C C . GLN A 1 95 ? -3.820 -12.154 -7.209 1.00 97.25 95 GLN A C 1
ATOM 710 O O . GLN A 1 95 ? -4.653 -12.807 -6.590 1.00 97.25 95 GLN A O 1
ATOM 715 N N . PHE A 1 96 ? -3.980 -10.854 -7.481 1.00 98.19 96 PHE A N 1
ATOM 716 C CA . PHE A 1 96 ? -5.154 -10.076 -7.089 1.00 98.19 96 PHE A CA 1
ATOM 717 C C . PHE A 1 96 ? -5.829 -9.457 -8.317 1.00 98.19 96 PHE A C 1
ATOM 719 O O . PHE A 1 96 ? -5.189 -9.149 -9.323 1.00 98.19 96 PHE A O 1
ATOM 726 N N . GLY A 1 97 ? -7.132 -9.244 -8.220 1.00 98.31 97 GLY A N 1
ATOM 727 C CA . GLY A 1 97 ? -7.929 -8.438 -9.131 1.00 98.31 97 GLY A CA 1
ATOM 728 C C . GLY A 1 97 ? -7.844 -6.943 -8.823 1.00 98.31 97 GLY A C 1
ATOM 729 O O . GLY A 1 97 ? -6.943 -6.466 -8.124 1.00 98.31 97 GLY A O 1
ATOM 730 N N . ASP A 1 98 ? -8.808 -6.198 -9.360 1.00 98.56 98 ASP A N 1
ATOM 731 C CA . ASP A 1 98 ? -8.901 -4.749 -9.203 1.00 98.56 98 ASP A CA 1
ATOM 732 C C . ASP A 1 98 ? -9.781 -4.373 -8.010 1.00 98.56 98 ASP A C 1
ATOM 734 O O . ASP A 1 98 ? -10.920 -4.830 -7.906 1.00 98.56 98 ASP A O 1
ATOM 738 N N . PHE A 1 99 ? -9.284 -3.476 -7.157 1.00 98.44 99 PHE A N 1
ATOM 739 C CA . PHE A 1 99 ? -10.074 -2.853 -6.098 1.00 98.44 99 PHE A CA 1
ATOM 740 C C . PHE A 1 99 ? -11.160 -1.974 -6.733 1.00 98.44 99 PHE A C 1
ATOM 742 O O . PHE A 1 99 ? -10.865 -0.917 -7.301 1.00 98.44 99 PHE A O 1
ATOM 749 N N . GLN A 1 100 ? -12.414 -2.419 -6.661 1.00 98.12 100 GLN A N 1
ATOM 750 C CA . GLN A 1 100 ? -13.588 -1.719 -7.189 1.00 98.12 100 GLN A CA 1
ATOM 751 C C . GLN A 1 100 ? -14.755 -1.813 -6.206 1.00 98.12 100 GLN A C 1
ATOM 753 O O . GLN A 1 100 ? -14.705 -2.548 -5.223 1.00 98.12 100 GLN A O 1
ATOM 758 N N . LYS A 1 101 ? -15.838 -1.086 -6.501 1.00 97.44 101 LYS A N 1
ATOM 759 C CA . LYS A 1 101 ? -17.067 -1.064 -5.693 1.00 97.44 101 LYS A CA 1
ATOM 760 C C . LYS A 1 101 ? -17.556 -2.464 -5.298 1.00 97.44 101 LYS A C 1
ATOM 762 O O . LYS A 1 101 ? -17.901 -2.673 -4.140 1.00 97.44 101 LYS A O 1
ATOM 767 N N . ASP A 1 102 ? -17.578 -3.389 -6.253 1.00 97.81 102 ASP A N 1
ATOM 768 C CA . ASP A 1 102 ? -18.126 -4.737 -6.058 1.00 97.81 102 ASP A CA 1
ATOM 769 C C . ASP A 1 102 ? -17.036 -5.776 -5.720 1.00 97.81 102 ASP A C 1
ATOM 771 O O . ASP A 1 102 ? -17.340 -6.935 -5.453 1.00 97.81 102 ASP A O 1
ATOM 775 N N . THR A 1 103 ? -15.763 -5.362 -5.697 1.00 98.06 103 THR A N 1
ATOM 776 C CA . THR A 1 103 ? -14.579 -6.208 -5.459 1.00 98.06 103 THR A CA 1
ATOM 777 C C . THR A 1 103 ? -13.615 -5.539 -4.474 1.00 98.06 103 THR A C 1
ATOM 779 O O . THR A 1 103 ? -12.406 -5.488 -4.682 1.00 98.06 103 THR A O 1
ATOM 782 N N . ALA A 1 104 ? -14.145 -4.996 -3.375 1.00 96.56 104 ALA A N 1
ATOM 783 C CA . ALA A 1 104 ? -13.367 -4.216 -2.405 1.00 96.56 104 ALA A CA 1
ATOM 784 C C . ALA A 1 104 ? -12.295 -5.026 -1.640 1.00 96.56 104 ALA A C 1
ATOM 786 O O . ALA A 1 104 ? -11.456 -4.437 -0.968 1.00 96.56 104 ALA A O 1
ATOM 787 N N . ALA A 1 105 ? -12.316 -6.359 -1.736 1.00 96.00 105 ALA A N 1
ATOM 788 C CA . ALA A 1 105 ? -11.279 -7.233 -1.181 1.00 96.00 105 ALA A CA 1
ATOM 789 C C . ALA A 1 105 ? -10.014 -7.315 -2.062 1.00 96.00 105 ALA A C 1
ATOM 791 O O . ALA A 1 105 ? -8.971 -7.784 -1.607 1.00 96.00 105 ALA A O 1
ATOM 792 N N . GLU A 1 106 ? -10.098 -6.875 -3.319 1.00 98.12 106 GLU A N 1
ATOM 793 C CA . GLU A 1 106 ? -8.982 -6.916 -4.258 1.00 98.12 106 GLU A CA 1
ATOM 794 C C . GLU A 1 106 ? -7.967 -5.799 -4.007 1.00 98.12 106 GLU A C 1
ATOM 796 O O . GLU A 1 106 ? -8.269 -4.790 -3.373 1.00 98.12 106 GLU A O 1
ATOM 801 N N . ARG A 1 107 ? -6.738 -5.965 -4.512 1.00 98.19 107 ARG A N 1
ATOM 802 C CA . ARG A 1 107 ? -5.601 -5.138 -4.067 1.00 98.19 107 ARG A CA 1
ATOM 803 C C . ARG A 1 107 ? -4.958 -4.268 -5.148 1.00 98.19 107 ARG A C 1
ATOM 805 O O . ARG A 1 107 ? -4.128 -3.424 -4.809 1.00 98.19 107 ARG A O 1
ATOM 812 N N . ASN A 1 108 ? -5.336 -4.408 -6.424 1.00 98.69 108 ASN A N 1
ATOM 813 C CA . ASN A 1 108 ? -4.846 -3.510 -7.477 1.00 98.69 108 ASN A CA 1
ATOM 814 C C . ASN A 1 108 ? -5.722 -2.255 -7.591 1.00 98.69 108 ASN A C 1
ATOM 816 O O . ASN A 1 108 ? -6.850 -2.297 -8.084 1.00 98.69 108 ASN A O 1
ATOM 820 N N . VAL A 1 109 ? -5.189 -1.107 -7.185 1.00 98.62 109 VAL A N 1
ATOM 821 C CA . VAL A 1 109 ? -5.887 0.180 -7.251 1.00 98.62 109 VAL A CA 1
ATOM 822 C C . VAL A 1 109 ? -5.666 0.843 -8.614 1.00 98.62 109 VAL A C 1
ATOM 824 O O . VAL A 1 109 ? -4.545 1.163 -9.017 1.00 98.62 109 VAL A O 1
ATOM 827 N N . ARG A 1 110 ? -6.760 1.103 -9.336 1.00 98.31 110 ARG A N 1
ATOM 828 C CA . ARG A 1 110 ? -6.751 1.831 -10.615 1.00 98.31 110 ARG A CA 1
ATOM 829 C C . ARG A 1 110 ? -6.907 3.332 -10.372 1.00 98.31 110 ARG A C 1
ATOM 831 O O . ARG A 1 110 ? -8.010 3.869 -10.431 1.00 98.31 110 ARG A O 1
ATOM 838 N N . TYR A 1 111 ? -5.801 4.027 -10.107 1.00 98.62 111 TYR A N 1
ATOM 839 C CA . TYR A 1 111 ? -5.843 5.463 -9.799 1.00 98.62 111 TYR A CA 1
ATOM 840 C C . TYR A 1 111 ? -6.251 6.343 -10.996 1.00 98.62 111 TYR A C 1
ATOM 842 O O . TYR A 1 111 ? -6.778 7.444 -10.801 1.00 98.62 111 TYR A O 1
ATOM 850 N N . GLY A 1 112 ? -6.048 5.864 -12.230 1.00 98.62 112 GLY A N 1
ATOM 851 C CA . GLY A 1 112 ? -6.128 6.679 -13.450 1.00 98.62 112 GLY A CA 1
ATOM 852 C C . GLY A 1 112 ? -4.994 7.710 -13.523 1.00 98.62 112 GLY A C 1
ATOM 853 O O . GLY A 1 112 ? -4.140 7.740 -12.645 1.00 98.62 112 GLY A O 1
ATOM 854 N N . VAL A 1 113 ? -4.986 8.588 -14.528 1.00 98.75 113 VAL A N 1
ATOM 855 C CA . VAL A 1 113 ? -3.945 9.629 -14.697 1.00 98.75 113 VAL A CA 1
ATOM 856 C C . VAL A 1 113 ? -4.115 10.748 -13.653 1.00 98.75 113 VAL A C 1
ATOM 858 O O . VAL A 1 113 ? -4.723 11.787 -13.919 1.00 98.75 113 VAL A O 1
ATOM 861 N N . ARG A 1 114 ? -3.718 10.472 -12.404 1.00 98.81 114 ARG A N 1
ATOM 862 C CA . ARG A 1 114 ? -4.007 11.293 -11.213 1.00 98.81 114 ARG A CA 1
ATOM 863 C C . ARG A 1 114 ? -2.887 11.218 -10.171 1.00 98.81 114 ARG A C 1
ATOM 865 O O . ARG A 1 114 ? -3.149 10.922 -9.008 1.00 98.81 114 ARG A O 1
ATOM 872 N N . GLU A 1 115 ? -1.647 11.489 -10.551 1.00 98.88 115 GLU A N 1
ATOM 873 C CA . GLU A 1 115 ? -0.449 11.290 -9.723 1.00 98.88 115 GLU A CA 1
ATOM 874 C C . GLU A 1 115 ? -0.548 11.973 -8.353 1.00 98.88 115 GLU A C 1
ATOM 876 O O . GLU A 1 115 ? -0.288 11.344 -7.327 1.00 98.88 115 GLU A O 1
ATOM 881 N N . HIS A 1 116 ? -0.971 13.243 -8.305 1.00 98.81 116 HIS A N 1
ATOM 882 C CA . HIS A 1 116 ? -1.102 13.968 -7.036 1.00 98.81 116 HIS A CA 1
ATOM 883 C C . HIS A 1 116 ? -2.118 13.287 -6.107 1.00 98.81 116 HIS A C 1
ATOM 885 O O . HIS A 1 116 ? -1.815 12.996 -4.948 1.00 98.81 116 HIS A O 1
ATOM 891 N N . GLY A 1 117 ? -3.315 12.996 -6.626 1.00 98.75 117 GLY A N 1
ATOM 892 C CA . GLY A 1 117 ? -4.370 12.323 -5.869 1.00 98.75 117 GLY A CA 1
ATOM 893 C C . GLY A 1 117 ? -3.947 10.923 -5.428 1.00 98.75 117 GLY A C 1
ATOM 894 O O . GLY A 1 117 ? -4.132 10.568 -4.270 1.00 98.75 117 GLY A O 1
ATOM 895 N N . MET A 1 118 ? -3.303 10.168 -6.319 1.00 98.88 118 MET A N 1
ATOM 896 C CA . MET A 1 118 ? -2.727 8.854 -6.046 1.00 98.88 118 MET A CA 1
ATOM 897 C C . MET A 1 118 ? -1.738 8.900 -4.877 1.00 98.88 118 MET A C 1
ATOM 899 O O . MET A 1 118 ? -1.871 8.114 -3.942 1.00 98.88 118 MET A O 1
ATOM 903 N N . GLY A 1 119 ? -0.780 9.833 -4.895 1.00 98.81 119 GLY A N 1
ATOM 904 C CA . GLY A 1 119 ? 0.188 9.992 -3.809 1.00 98.81 119 GLY A CA 1
ATOM 905 C C . GLY A 1 119 ? -0.481 10.326 -2.472 1.00 98.81 119 GLY A C 1
ATOM 906 O O . GLY A 1 119 ? -0.145 9.733 -1.450 1.00 98.81 119 GLY A O 1
ATOM 907 N N . ALA A 1 120 ? -1.464 11.232 -2.475 1.00 98.81 120 ALA A N 1
ATOM 908 C CA . ALA A 1 120 ? -2.201 11.601 -1.266 1.00 98.81 120 ALA A CA 1
ATOM 909 C C . ALA A 1 120 ? -3.050 10.440 -0.715 1.00 98.81 120 ALA A C 1
ATOM 911 O O . ALA A 1 120 ? -3.055 10.207 0.493 1.00 98.81 120 ALA A O 1
ATOM 912 N N . ILE A 1 121 ? -3.724 9.687 -1.591 1.00 98.88 121 ILE A N 1
ATOM 913 C CA . ILE A 1 121 ? -4.503 8.499 -1.217 1.00 98.88 121 ILE A CA 1
ATOM 914 C C . ILE A 1 121 ? -3.588 7.421 -0.635 1.00 98.88 121 ILE A C 1
ATOM 916 O O . ILE A 1 121 ? -3.901 6.880 0.421 1.00 98.88 121 ILE A O 1
ATOM 920 N N . ALA A 1 122 ? -2.454 7.132 -1.280 1.00 98.75 122 ALA A N 1
ATOM 921 C CA . ALA A 1 122 ? -1.505 6.134 -0.792 1.00 98.75 122 ALA A CA 1
ATOM 922 C C . ALA A 1 122 ? -0.986 6.492 0.613 1.00 98.75 122 ALA A C 1
ATOM 924 O O . ALA A 1 122 ? -1.032 5.655 1.509 1.00 98.75 122 ALA A O 1
ATOM 925 N N . ASN A 1 123 ? -0.637 7.761 0.858 1.00 98.81 123 ASN A N 1
ATOM 926 C CA . ASN A 1 123 ? -0.292 8.225 2.207 1.00 98.81 123 ASN A CA 1
ATOM 927 C C . ASN A 1 123 ? -1.423 7.994 3.217 1.00 98.81 123 ASN A C 1
ATOM 929 O O . ASN A 1 123 ? -1.164 7.550 4.331 1.00 98.81 123 ASN A O 1
ATOM 933 N N . GLY A 1 124 ? -2.671 8.285 2.837 1.00 98.75 124 GLY A N 1
ATOM 934 C CA . GLY A 1 124 ? -3.836 8.044 3.690 1.00 98.75 124 GLY A CA 1
ATOM 935 C C . GLY A 1 124 ? -4.006 6.568 4.054 1.00 98.75 124 GLY A C 1
ATOM 936 O O . GLY A 1 124 ? -4.274 6.259 5.210 1.00 98.75 124 GLY A O 1
ATOM 937 N N . ILE A 1 125 ? -3.785 5.660 3.099 1.00 98.50 125 ILE A N 1
ATOM 938 C CA . ILE A 1 125 ? -3.830 4.210 3.335 1.00 98.50 125 ILE A CA 1
ATOM 939 C C . ILE A 1 125 ? -2.727 3.793 4.318 1.00 98.50 125 ILE A C 1
ATOM 941 O O . ILE A 1 125 ? -3.023 3.132 5.310 1.00 98.50 125 ILE A O 1
ATOM 945 N N . ALA A 1 126 ? -1.480 4.219 4.092 1.00 98.19 126 ALA A N 1
ATOM 946 C CA . ALA A 1 126 ? -0.356 3.886 4.973 1.00 98.19 126 ALA A CA 1
ATOM 947 C C . ALA A 1 126 ? -0.519 4.429 6.405 1.00 98.19 126 ALA A C 1
ATOM 949 O O . ALA A 1 126 ? -0.023 3.830 7.354 1.00 98.19 126 ALA A O 1
ATOM 950 N N . LEU A 1 127 ? -1.198 5.570 6.568 1.00 98.25 127 LEU A N 1
ATOM 951 C CA . LEU A 1 127 ? -1.471 6.175 7.876 1.00 98.25 127 LEU A CA 1
ATOM 952 C C . LEU A 1 127 ? -2.720 5.607 8.558 1.00 98.25 127 LEU A C 1
ATOM 954 O O . LEU A 1 127 ? -2.878 5.788 9.763 1.00 98.25 127 LEU A O 1
ATOM 958 N N . HIS A 1 128 ? -3.614 4.951 7.815 1.00 98.12 128 HIS A N 1
ATOM 959 C CA . HIS A 1 128 ? -4.852 4.411 8.372 1.00 98.12 128 HIS A CA 1
ATOM 960 C C . HIS A 1 128 ? -4.582 3.291 9.381 1.00 98.12 128 HIS A C 1
ATOM 962 O O . HIS A 1 128 ? -5.234 3.230 10.421 1.00 9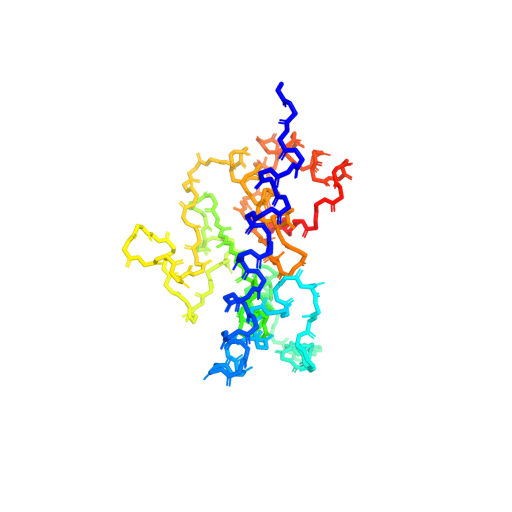8.12 128 HIS A O 1
ATOM 968 N N . SER A 1 129 ? -3.613 2.421 9.086 1.00 97.38 129 SER A N 1
ATOM 969 C CA . SER A 1 129 ? -3.175 1.370 9.999 1.00 97.38 129 SER A CA 1
ATOM 970 C C . SER A 1 129 ? -1.712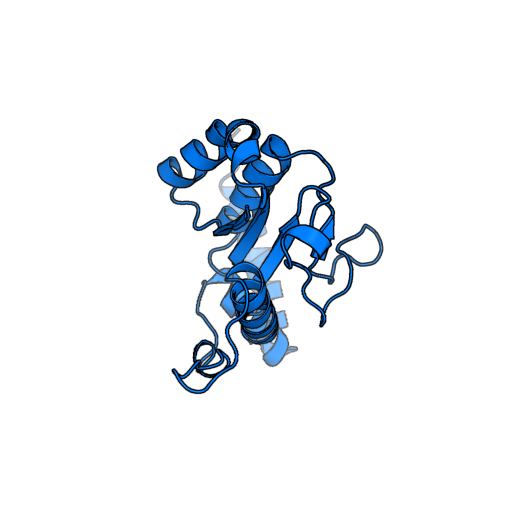 0.984 9.731 1.00 97.38 129 SER A C 1
ATOM 972 O O . SER A 1 129 ? -1.338 0.874 8.562 1.00 97.38 129 SER A O 1
ATOM 974 N N . PRO A 1 130 ? -0.880 0.740 10.765 1.00 96.56 130 PRO A N 1
ATOM 975 C CA . PRO A 1 130 ? 0.546 0.426 10.610 1.00 96.56 130 PRO A CA 1
ATOM 976 C C . PRO A 1 130 ? 0.867 -0.767 9.695 1.00 96.56 130 PRO A C 1
ATOM 978 O O . PRO A 1 130 ? 1.951 -0.822 9.097 1.00 96.56 130 PRO A O 1
ATOM 981 N N . GLY A 1 131 ? -0.038 -1.741 9.588 1.00 97.06 131 GLY A N 1
ATOM 982 C CA . GLY A 1 131 ? 0.142 -2.923 8.747 1.00 97.06 131 GLY A CA 1
ATOM 983 C C . GLY A 1 131 ? -0.236 -2.728 7.285 1.00 97.06 131 GLY A C 1
ATOM 984 O O . GLY A 1 131 ? 0.149 -3.561 6.463 1.00 97.06 131 GLY A O 1
ATOM 985 N N . PHE A 1 132 ? -0.888 -1.620 6.915 1.00 97.88 132 PHE A N 1
ATOM 986 C CA . PHE A 1 132 ? -1.074 -1.299 5.504 1.00 97.88 132 PHE A CA 1
ATOM 987 C C . PHE A 1 132 ? 0.247 -0.852 4.876 1.00 97.88 132 PHE A C 1
ATOM 989 O O . PHE A 1 132 ? 0.831 0.174 5.229 1.00 97.88 132 PHE A O 1
ATOM 996 N N . LYS A 1 133 ? 0.717 -1.630 3.901 1.00 97.75 133 LYS A N 1
ATOM 997 C CA . LYS A 1 133 ? 1.886 -1.319 3.077 1.00 97.75 133 LYS A CA 1
ATOM 998 C C . LYS A 1 133 ? 1.384 -0.870 1.713 1.00 97.75 133 LYS A C 1
ATOM 1000 O O . LYS A 1 133 ? 1.145 -1.682 0.822 1.00 97.75 133 LYS A O 1
ATOM 1005 N N . SER A 1 134 ? 1.164 0.435 1.580 1.00 98.19 134 SER A N 1
ATOM 1006 C CA . SER A 1 134 ? 0.647 1.006 0.341 1.00 98.19 134 SER A CA 1
ATOM 1007 C C . SER A 1 134 ? 1.768 1.350 -0.637 1.00 98.19 134 SER A C 1
ATOM 1009 O O . SER A 1 134 ? 2.746 1.991 -0.234 1.00 98.19 134 SER A O 1
ATOM 1011 N N . TYR A 1 135 ? 1.586 1.053 -1.922 1.00 98.81 135 TYR A N 1
ATOM 1012 C CA . TYR A 1 135 ? 2.445 1.580 -2.983 1.00 98.81 135 TYR A CA 1
ATOM 1013 C C . TYR A 1 135 ? 1.665 2.349 -4.049 1.00 98.81 135 TYR A C 1
ATOM 1015 O O . TYR A 1 135 ? 0.483 2.106 -4.303 1.00 98.81 135 TYR A O 1
ATOM 1023 N N . CYS A 1 136 ? 2.358 3.256 -4.728 1.00 98.69 136 CYS A N 1
ATOM 1024 C CA . CYS A 1 136 ? 1.845 3.905 -5.920 1.00 98.69 136 CYS A CA 1
ATOM 1025 C C . CYS A 1 136 ? 2.932 4.092 -6.979 1.00 98.69 136 CYS A C 1
ATOM 1027 O O . CYS A 1 136 ? 4.118 4.181 -6.656 1.00 98.69 136 CYS A O 1
ATOM 1029 N N . ALA A 1 137 ? 2.530 4.108 -8.251 1.00 98.81 137 ALA A N 1
ATOM 1030 C CA . ALA A 1 137 ? 3.461 4.027 -9.367 1.00 98.81 137 ALA A CA 1
ATOM 1031 C C . ALA A 1 137 ? 3.126 4.977 -10.518 1.00 98.81 137 ALA A C 1
ATOM 1033 O O . ALA A 1 137 ? 1.964 5.129 -10.899 1.00 98.81 137 ALA A O 1
ATOM 1034 N N . THR A 1 138 ? 4.163 5.580 -11.094 1.00 98.88 138 THR A N 1
ATOM 1035 C CA . THR A 1 138 ? 4.097 6.361 -12.336 1.00 98.88 138 THR A CA 1
ATOM 1036 C C . THR A 1 138 ? 5.488 6.403 -12.995 1.00 98.88 138 THR A C 1
ATOM 1038 O O . THR A 1 138 ? 6.417 5.697 -12.577 1.00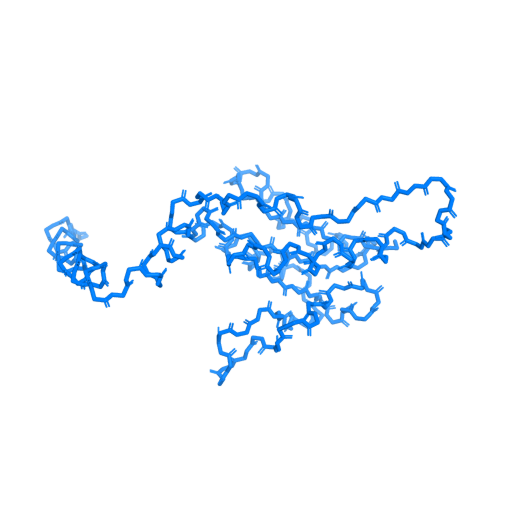 98.88 138 THR A O 1
ATOM 1041 N N . PHE A 1 139 ? 5.648 7.174 -14.069 1.00 98.81 139 PHE A N 1
ATOM 1042 C CA . PHE A 1 139 ? 6.969 7.483 -14.609 1.00 98.81 139 PHE A CA 1
ATOM 1043 C C . PHE A 1 139 ? 7.700 8.513 -13.751 1.00 98.81 139 PHE A C 1
ATOM 1045 O O . PHE A 1 139 ? 7.084 9.434 -13.217 1.00 98.81 139 PHE A O 1
ATOM 1052 N N . PHE A 1 140 ? 9.023 8.393 -13.650 1.00 98.75 140 PHE A N 1
ATOM 1053 C CA . PHE A 1 140 ? 9.820 9.233 -12.764 1.00 98.75 140 PHE A CA 1
ATOM 1054 C C . PHE A 1 140 ? 9.710 10.718 -13.119 1.00 98.75 140 PHE A C 1
ATOM 1056 O O . PHE A 1 140 ? 9.593 11.554 -12.224 1.00 98.75 140 PHE A O 1
ATOM 1063 N N . ILE A 1 141 ? 9.609 11.048 -14.408 1.00 98.62 141 ILE A N 1
ATOM 1064 C CA . ILE A 1 141 ? 9.369 12.422 -14.871 1.00 98.62 141 ILE A CA 1
ATOM 1065 C C . ILE A 1 141 ? 8.045 13.024 -14.362 1.00 98.62 141 ILE A C 1
ATOM 1067 O O . ILE A 1 141 ? 7.952 14.230 -14.162 1.00 98.62 141 ILE A O 1
ATOM 1071 N N . PHE A 1 142 ? 7.021 12.206 -14.095 1.00 98.62 142 PHE A N 1
ATOM 1072 C CA . PHE A 1 142 ? 5.736 12.672 -13.560 1.00 98.62 142 PHE A CA 1
ATOM 1073 C C . PHE A 1 142 ? 5.703 12.729 -12.031 1.00 98.62 142 PHE A C 1
ATOM 1075 O O . PHE A 1 142 ? 4.705 13.170 -11.460 1.00 98.62 142 PHE A O 1
ATOM 1082 N N . SER A 1 143 ? 6.799 12.377 -11.350 1.00 97.75 143 SER A N 1
ATOM 1083 C CA . SER A 1 143 ? 6.923 12.598 -9.904 1.00 97.75 143 SER A CA 1
ATOM 1084 C C . SER A 1 143 ? 6.720 14.071 -9.523 1.00 97.75 143 SER A C 1
ATOM 1086 O O . SER A 1 143 ? 6.190 14.354 -8.447 1.00 97.75 143 SER A O 1
ATOM 1088 N N . ASP A 1 144 ? 7.009 15.006 -10.433 1.00 98.44 144 ASP A N 1
ATOM 1089 C CA . ASP A 1 144 ? 6.724 16.433 -10.263 1.00 98.44 144 ASP A CA 1
ATOM 1090 C C . ASP A 1 144 ? 5.240 16.719 -9.975 1.00 98.44 144 ASP A C 1
ATOM 1092 O O . ASP A 1 144 ? 4.937 17.565 -9.129 1.00 98.44 144 ASP A O 1
ATOM 1096 N N . TYR A 1 145 ? 4.307 15.968 -10.575 1.00 98.69 145 TYR A N 1
ATOM 1097 C CA . TYR A 1 145 ? 2.867 16.125 -10.326 1.00 98.69 145 TYR A CA 1
ATOM 1098 C C . TYR A 1 145 ? 2.463 15.730 -8.900 1.00 98.69 145 TYR A C 1
ATOM 1100 O O . TYR A 1 145 ? 1.458 16.220 -8.387 1.00 98.69 145 TYR A O 1
ATOM 1108 N N . MET A 1 146 ? 3.238 14.871 -8.235 1.00 97.50 146 MET A N 1
ATOM 1109 C CA . MET A 1 146 ? 2.951 14.368 -6.886 1.00 97.50 146 MET A CA 1
ATOM 1110 C C . MET A 1 146 ? 4.007 14.738 -5.846 1.00 97.50 146 MET A C 1
ATOM 1112 O O . MET A 1 146 ? 3.954 14.262 -4.710 1.00 97.50 146 MET A O 1
ATOM 1116 N N . ARG A 1 147 ? 4.930 15.639 -6.189 1.00 98.50 147 ARG A N 1
ATOM 1117 C CA . ARG A 1 147 ? 6.015 16.090 -5.311 1.00 98.50 147 ARG A CA 1
ATOM 1118 C C . ARG A 1 147 ? 5.504 16.609 -3.968 1.00 98.50 147 ARG A C 1
ATOM 1120 O O . ARG A 1 147 ? 6.100 16.329 -2.929 1.00 98.50 147 ARG A O 1
ATOM 1127 N N . SER A 1 148 ? 4.376 17.319 -3.971 1.00 98.56 148 SER A N 1
ATOM 1128 C CA . SER A 1 148 ? 3.719 17.787 -2.745 1.00 98.56 148 SER A CA 1
ATOM 1129 C C . SER A 1 148 ? 3.238 16.627 -1.872 1.00 98.56 148 SER A C 1
ATOM 1131 O O . SER A 1 148 ? 3.481 16.642 -0.669 1.00 98.56 148 SER A O 1
ATOM 1133 N N . ALA A 1 149 ? 2.636 15.587 -2.454 1.00 98.62 149 ALA A N 1
ATOM 1134 C CA . ALA A 1 149 ? 2.218 14.400 -1.710 1.00 98.62 149 ALA A CA 1
ATOM 1135 C C . ALA A 1 149 ? 3.417 13.614 -1.150 1.00 98.62 149 ALA A C 1
ATOM 1137 O O . ALA A 1 149 ? 3.377 13.193 0.005 1.00 98.62 149 ALA A O 1
ATOM 1138 N N . MET A 1 150 ? 4.510 13.483 -1.911 1.00 98.69 150 MET A N 1
ATOM 1139 C CA . MET A 1 150 ? 5.757 12.871 -1.422 1.00 98.69 150 MET A CA 1
ATOM 1140 C C . MET A 1 150 ? 6.356 13.666 -0.254 1.00 98.69 150 MET A C 1
ATOM 1142 O O . MET A 1 150 ? 6.790 13.090 0.742 1.00 98.69 150 MET A O 1
ATOM 1146 N N . ARG A 1 151 ? 6.322 15.004 -0.332 1.00 98.81 151 ARG A N 1
ATOM 1147 C CA . ARG A 1 151 ? 6.742 15.876 0.772 1.00 98.81 151 ARG A CA 1
ATOM 1148 C C . ARG A 1 151 ? 5.887 15.659 2.020 1.00 98.81 151 ARG A C 1
ATOM 1150 O O . ARG A 1 151 ? 6.437 15.611 3.116 1.00 98.81 151 ARG A O 1
ATOM 1157 N N . ILE A 1 152 ? 4.565 15.543 1.867 1.00 98.69 152 ILE A N 1
ATOM 1158 C CA . ILE A 1 152 ? 3.674 15.254 2.997 1.00 98.69 152 ILE A CA 1
ATOM 1159 C C . ILE A 1 152 ? 3.983 13.883 3.594 1.00 98.69 152 ILE A C 1
ATOM 1161 O O . ILE A 1 152 ? 4.080 13.809 4.810 1.00 98.69 152 ILE A O 1
ATOM 1165 N N . ALA A 1 153 ? 4.239 12.855 2.777 1.00 98.62 153 ALA A N 1
ATOM 1166 C CA . ALA A 1 153 ? 4.612 11.529 3.272 1.00 98.62 153 ALA A CA 1
ATOM 1167 C C . ALA A 1 153 ? 5.828 11.591 4.211 1.00 98.62 153 ALA A C 1
ATOM 1169 O O . ALA A 1 153 ? 5.785 11.071 5.324 1.00 98.62 153 ALA A O 1
ATOM 1170 N N . ALA A 1 154 ? 6.878 12.306 3.793 1.00 98.62 154 ALA A N 1
ATOM 1171 C CA . ALA A 1 154 ? 8.083 12.495 4.597 1.00 98.62 154 ALA A CA 1
ATOM 1172 C C . ALA A 1 154 ? 7.813 13.261 5.905 1.00 98.62 154 ALA A C 1
ATOM 1174 O O . ALA A 1 154 ? 8.354 12.903 6.947 1.00 98.62 154 ALA A O 1
ATOM 1175 N N . LEU A 1 155 ? 6.974 14.303 5.869 1.00 98.62 155 LEU A N 1
ATOM 1176 C CA . LEU A 1 155 ? 6.650 15.108 7.053 1.00 98.62 155 LEU A CA 1
ATOM 1177 C C . LEU A 1 155 ? 5.723 14.394 8.039 1.00 98.62 155 LEU A C 1
ATOM 1179 O O . LEU A 1 155 ? 5.850 14.600 9.242 1.00 98.62 155 LEU A O 1
ATOM 1183 N N . SER A 1 156 ? 4.785 13.587 7.542 1.00 98.19 156 SER A N 1
ATOM 1184 C CA . SER A 1 156 ? 3.825 12.853 8.368 1.00 98.19 156 SER A CA 1
ATOM 1185 C C . SER A 1 156 ? 4.341 11.488 8.821 1.00 98.19 156 SER A C 1
ATOM 1187 O O . SER A 1 156 ? 3.623 10.785 9.523 1.00 98.19 156 SER A O 1
ATOM 1189 N N . GLY A 1 157 ? 5.537 11.080 8.382 1.00 97.69 157 GLY A N 1
ATOM 1190 C CA . GLY A 1 157 ? 6.071 9.743 8.638 1.00 97.69 157 GLY A CA 1
ATOM 1191 C C . GLY A 1 157 ? 5.269 8.625 7.964 1.00 97.69 157 GLY A C 1
ATOM 1192 O O . GLY A 1 157 ? 5.250 7.510 8.474 1.00 97.69 157 GLY A O 1
ATOM 1193 N N . ALA A 1 158 ? 4.587 8.908 6.846 1.00 98.19 158 ALA A N 1
ATOM 1194 C CA . ALA A 1 158 ? 3.839 7.889 6.112 1.00 98.19 158 ALA A CA 1
ATOM 1195 C C . ALA A 1 158 ? 4.814 6.980 5.337 1.00 98.19 158 ALA A C 1
ATOM 1197 O O . ALA A 1 158 ? 5.535 7.483 4.468 1.00 98.19 158 ALA A O 1
ATOM 1198 N N . PRO A 1 159 ? 4.839 5.658 5.590 1.00 97.44 159 PRO A N 1
ATOM 1199 C CA . PRO A 1 159 ? 5.766 4.726 4.942 1.00 97.44 159 PRO A CA 1
ATOM 1200 C C . PRO A 1 159 ? 5.297 4.308 3.533 1.00 97.44 159 PRO A C 1
ATOM 1202 O O . PRO A 1 159 ? 5.320 3.130 3.180 1.00 97.44 159 PRO A O 1
ATOM 1205 N N . THR A 1 160 ? 4.842 5.266 2.724 1.00 98.31 160 THR A N 1
ATOM 1206 C CA . THR A 1 160 ? 4.342 5.022 1.364 1.00 98.31 160 THR A CA 1
ATOM 1207 C C . THR A 1 160 ? 5.474 4.616 0.424 1.00 98.31 160 THR A C 1
ATOM 1209 O O . THR A 1 160 ? 6.502 5.291 0.342 1.00 98.31 160 THR A O 1
ATOM 1212 N N . LEU A 1 161 ? 5.265 3.547 -0.345 1.00 98.50 161 LEU A N 1
ATOM 1213 C CA . LEU A 1 161 ? 6.216 3.083 -1.353 1.00 98.50 161 LEU A CA 1
ATOM 1214 C C . LEU A 1 161 ? 5.950 3.765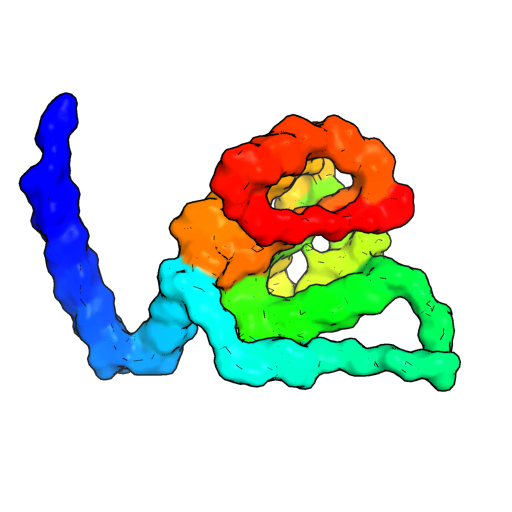 -2.703 1.00 98.50 161 LEU A C 1
ATOM 1216 O O . LEU A 1 161 ? 4.889 3.605 -3.306 1.00 98.50 161 LEU A O 1
ATOM 1220 N N . PHE A 1 162 ? 6.936 4.505 -3.203 1.00 98.56 162 PHE A N 1
ATOM 1221 C CA . PHE A 1 162 ? 6.862 5.206 -4.485 1.00 98.56 162 PHE A CA 1
ATOM 1222 C C . PHE A 1 162 ? 7.629 4.429 -5.563 1.00 98.56 162 PHE A C 1
ATOM 1224 O O . PHE A 1 162 ? 8.858 4.467 -5.603 1.00 98.56 162 PHE A O 1
ATOM 1231 N N . VAL A 1 163 ? 6.915 3.730 -6.449 1.00 98.69 163 VAL A N 1
ATOM 1232 C CA . VAL A 1 163 ? 7.515 2.971 -7.559 1.00 98.69 163 VAL A CA 1
ATOM 1233 C C . VAL A 1 163 ? 7.612 3.864 -8.796 1.00 98.69 163 VAL A C 1
ATOM 1235 O O . VAL A 1 163 ? 6.666 4.000 -9.570 1.00 98.69 163 VAL A O 1
ATOM 1238 N N . MET A 1 164 ? 8.775 4.485 -8.979 1.00 98.25 164 MET A N 1
ATOM 1239 C CA . MET A 1 164 ? 9.046 5.398 -10.091 1.00 98.25 164 MET A CA 1
ATOM 1240 C C . MET A 1 164 ? 9.899 4.695 -11.143 1.00 98.25 164 MET A C 1
ATOM 1242 O O . MET A 1 164 ? 11.028 4.299 -10.870 1.00 98.25 164 MET A O 1
ATOM 1246 N N . THR A 1 165 ? 9.350 4.512 -12.342 1.00 98.56 165 THR A N 1
ATOM 1247 C CA . THR A 1 165 ? 10.066 3.863 -13.461 1.00 98.56 165 THR A CA 1
ATOM 1248 C C . THR A 1 165 ? 10.404 4.867 -14.557 1.00 98.56 165 THR A C 1
ATOM 1250 O O . THR A 1 165 ? 9.739 5.893 -14.632 1.00 98.56 165 THR A O 1
ATOM 1253 N N . HIS A 1 166 ? 11.329 4.524 -15.460 1.00 97.75 166 HIS A N 1
ATOM 1254 C CA . HIS A 1 166 ? 11.808 5.430 -16.522 1.00 97.75 166 HIS A CA 1
ATOM 1255 C C . HIS A 1 166 ? 12.265 6.769 -15.924 1.00 97.75 166 HIS A C 1
ATOM 1257 O O . HIS A 1 166 ? 11.910 7.836 -16.471 1.00 97.75 166 HIS A O 1
#

Foldseek 3Di:
DDCPVVVVVVVVVVVVVLVVCCVVPVPVNVLVVCQQAVPFDPCLVVLQDDDDPPDDDDDVLCSVLSRLLSNVVRAQQEAEEEQQCCVVSVNDNPVFDECDPVRVSTGYYHNHNQQQVRLQVQLVSQVVHVSRAYEYEDAQVCVVVNVVSVVVCVVVVRNYHYRHHD

Organism: NCBI:txid141414

Secondary structure (DSSP, 8-state):
---HHHHHHHHHHHHHHHHHHHHH-HHHHHHHHHHHH-PPPTTGGGGSPP--TTSPP--HHHHHHHHHHHHHHH-TTEEEEESS-HHHHT---TTS-B--TT-TT--EEE--S-HHHHHHHHHHHHHH-TT-EEEEEEEGGGHHHHHHHHHHHHHHT---EEEEE-